Protein AF-A0A4E0QRW3-F1 (afdb_monomer_lite)

pLDDT: mean 87.13, std 15.65, range [40.41, 97.75]

Structure (mmCIF, N/CA/C/O backbone):
data_AF-A0A4E0QRW3-F1
#
_entry.id   AF-A0A4E0QRW3-F1
#
loop_
_atom_site.group_PDB
_atom_site.id
_atom_site.type_symbol
_atom_site.label_atom_id
_atom_site.label_alt_id
_atom_site.label_comp_id
_atom_site.label_asym_id
_atom_site.label_entity_id
_atom_site.label_seq_id
_atom_site.pdbx_PDB_ins_code
_atom_site.Cartn_x
_atom_site.Cartn_y
_atom_site.Cartn_z
_atom_site.occupancy
_atom_site.B_iso_or_equiv
_atom_site.auth_seq_id
_atom_site.auth_comp_id
_atom_site.auth_asym_id
_atom_site.auth_atom_id
_atom_site.pdbx_PDB_model_num
ATOM 1 N N . MET A 1 1 ? 8.058 38.079 -18.491 1.00 40.41 1 MET A N 1
ATOM 2 C CA . MET A 1 1 ? 7.361 36.826 -18.847 1.00 40.41 1 MET A CA 1
ATOM 3 C C . MET A 1 1 ? 6.954 36.165 -17.549 1.00 40.41 1 MET A C 1
ATOM 5 O O . MET A 1 1 ? 7.802 35.648 -16.835 1.00 40.41 1 MET A O 1
ATOM 9 N N . GLU A 1 2 ? 5.693 36.327 -17.175 1.00 41.03 2 GLU A N 1
ATOM 10 C CA . GLU A 1 2 ? 5.171 35.860 -15.896 1.00 41.03 2 GLU A CA 1
ATOM 11 C C . GLU A 1 2 ? 4.809 34.378 -16.040 1.00 41.03 2 GLU A C 1
ATOM 13 O O . GLU A 1 2 ? 3.926 34.009 -16.813 1.00 41.03 2 GLU A O 1
ATOM 18 N N . ILE A 1 3 ? 5.571 33.511 -15.373 1.00 44.56 3 ILE A N 1
ATOM 19 C CA . ILE A 1 3 ? 5.355 32.066 -15.409 1.00 44.56 3 ILE A CA 1
ATOM 20 C C . ILE A 1 3 ? 4.099 31.796 -14.584 1.00 44.56 3 ILE A C 1
ATOM 22 O O . ILE A 1 3 ? 4.116 31.877 -13.355 1.00 44.56 3 ILE A O 1
ATOM 26 N N . THR A 1 4 ? 2.998 31.488 -15.262 1.00 43.09 4 THR A N 1
ATOM 27 C CA . THR A 1 4 ? 1.741 31.067 -14.648 1.00 43.09 4 THR A CA 1
ATOM 28 C C . THR A 1 4 ? 1.978 29.760 -13.890 1.00 43.09 4 THR A C 1
ATOM 30 O O . THR A 1 4 ? 1.917 28.663 -14.442 1.00 43.09 4 THR A O 1
ATOM 33 N N . GLN A 1 5 ? 2.270 29.863 -12.589 1.00 44.25 5 GLN A N 1
ATOM 34 C CA . GLN A 1 5 ? 2.204 28.733 -11.669 1.00 44.25 5 GLN A CA 1
ATOM 35 C C . GLN A 1 5 ? 0.756 28.237 -11.647 1.00 44.25 5 GLN A C 1
ATOM 37 O O . GLN A 1 5 ? -0.083 28.742 -10.899 1.00 44.25 5 GLN A O 1
ATOM 42 N N . THR A 1 6 ? 0.444 27.219 -12.447 1.00 49.56 6 THR A N 1
ATOM 43 C CA . THR A 1 6 ? -0.760 26.415 -12.246 1.00 49.56 6 THR A CA 1
ATOM 44 C C . THR A 1 6 ? -0.665 25.815 -10.847 1.00 49.56 6 THR A C 1
ATOM 46 O O . THR A 1 6 ? 0.059 24.839 -10.631 1.00 49.56 6 THR A O 1
ATOM 49 N N . LYS A 1 7 ? -1.342 26.436 -9.871 1.00 45.44 7 LYS A N 1
ATOM 50 C CA . LYS A 1 7 ? -1.483 25.935 -8.501 1.00 45.44 7 LYS A CA 1
ATOM 51 C C . LYS A 1 7 ? -2.137 24.555 -8.584 1.00 45.44 7 LYS A C 1
ATOM 53 O O . LYS A 1 7 ? -3.360 24.447 -8.610 1.00 45.44 7 LYS A O 1
ATOM 58 N N . LYS A 1 8 ? -1.329 23.490 -8.673 1.00 53.25 8 LYS A N 1
ATOM 59 C CA . LYS A 1 8 ? -1.807 22.104 -8.591 1.00 53.25 8 LYS A CA 1
ATOM 60 C C . LYS A 1 8 ? -2.671 22.011 -7.333 1.00 53.25 8 LYS A C 1
ATOM 62 O O . LYS A 1 8 ? -2.195 22.345 -6.249 1.00 53.25 8 LYS A O 1
ATOM 67 N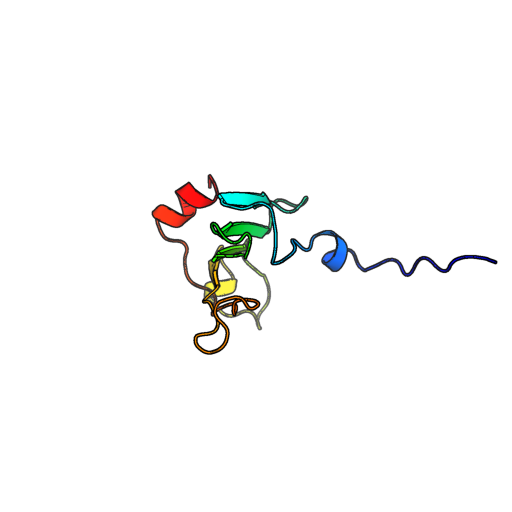 N . GLY A 1 9 ? -3.940 21.627 -7.485 1.00 51.00 9 GLY A N 1
ATOM 68 C CA . GLY A 1 9 ? -4.886 21.574 -6.369 1.00 51.00 9 GLY A CA 1
ATOM 69 C C . GLY A 1 9 ? -4.318 20.767 -5.198 1.00 51.00 9 GLY A C 1
ATOM 70 O O . GLY A 1 9 ? -3.556 19.824 -5.411 1.00 51.00 9 GLY A O 1
ATOM 71 N N . LYS A 1 10 ? -4.690 21.118 -3.959 1.00 55.47 10 LYS A N 1
ATOM 72 C CA . LYS A 1 10 ? -4.138 20.539 -2.712 1.00 55.47 10 LYS A CA 1
ATOM 73 C C . LYS A 1 10 ? -4.061 18.998 -2.716 1.00 55.47 10 LYS A C 1
ATOM 75 O O . LYS A 1 10 ? -3.140 18.430 -2.142 1.00 55.47 10 LYS A O 1
ATOM 80 N N . ARG A 1 11 ? -4.970 18.313 -3.426 1.00 53.91 11 ARG A N 1
ATOM 81 C CA . ARG A 1 11 ? -4.951 16.848 -3.621 1.00 53.91 11 ARG A CA 1
ATOM 82 C C . ARG A 1 11 ? -3.703 16.333 -4.350 1.00 53.91 11 ARG A C 1
ATOM 84 O O . ARG A 1 11 ? -3.156 15.311 -3.960 1.00 53.91 11 ARG A O 1
ATOM 91 N N . HIS A 1 12 ? -3.216 17.045 -5.366 1.00 57.22 12 HIS A N 1
ATOM 92 C CA . HIS A 1 12 ? -2.022 16.652 -6.121 1.00 57.22 12 HIS A CA 1
ATOM 93 C C . HIS A 1 12 ? -0.727 16.817 -5.315 1.00 57.22 12 HIS A C 1
ATOM 95 O O . HIS A 1 12 ? 0.232 16.093 -5.562 1.00 57.22 12 HIS A O 1
ATOM 101 N N . GLN A 1 13 ? -0.701 17.750 -4.359 1.00 60.34 13 GLN A N 1
ATOM 102 C CA . GLN A 1 13 ? 0.457 17.996 -3.492 1.00 60.34 13 GLN A CA 1
ATOM 103 C C . GLN A 1 13 ? 0.649 16.892 -2.442 1.00 60.34 13 GLN A C 1
ATOM 105 O O . GLN A 1 13 ? 1.766 16.657 -1.996 1.00 60.34 13 GLN A O 1
ATOM 110 N N . ASN A 1 14 ? -0.427 16.184 -2.088 1.00 69.94 14 ASN A N 1
ATOM 111 C CA . ASN A 1 14 ? -0.409 15.097 -1.107 1.00 69.94 14 ASN A CA 1
ATOM 112 C C . ASN A 1 14 ? -0.272 13.707 -1.750 1.00 69.94 14 ASN A C 1
ATOM 114 O O . ASN A 1 14 ? -0.382 12.698 -1.052 1.00 69.94 14 ASN A O 1
ATOM 118 N N . ARG A 1 15 ? -0.063 13.643 -3.073 1.00 81.12 15 ARG A N 1
ATOM 119 C CA . ARG A 1 15 ? 0.075 12.383 -3.804 1.00 81.12 15 ARG A CA 1
ATOM 120 C C . ARG A 1 15 ? 1.469 11.802 -3.596 1.00 81.12 15 ARG A C 1
ATOM 122 O O . ARG A 1 15 ? 2.474 12.469 -3.828 1.00 81.12 15 ARG A O 1
ATOM 129 N N . ILE A 1 16 ? 1.510 10.529 -3.230 1.00 91.31 16 ILE A N 1
ATOM 130 C CA . ILE A 1 16 ? 2.736 9.737 -3.169 1.00 91.31 16 ILE A CA 1
ATOM 131 C C . ILE A 1 16 ? 2.921 9.043 -4.532 1.00 91.31 16 ILE A C 1
ATOM 133 O O . ILE A 1 16 ? 1.939 8.489 -5.046 1.00 91.31 16 ILE A O 1
ATOM 137 N N . PRO A 1 17 ? 4.115 9.092 -5.156 1.00 93.56 17 PRO A N 1
ATOM 138 C CA . PRO A 1 17 ? 4.365 8.401 -6.421 1.00 93.56 17 PRO A CA 1
ATOM 139 C C . PRO A 1 17 ? 4.218 6.880 -6.272 1.00 93.56 17 PRO A C 1
ATOM 141 O O . PRO A 1 17 ? 4.300 6.347 -5.174 1.00 93.56 17 PRO A O 1
ATOM 144 N N . ASP A 1 18 ? 3.988 6.178 -7.381 1.00 94.31 18 ASP A N 1
ATOM 145 C CA . ASP A 1 18 ? 3.900 4.706 -7.377 1.00 94.31 18 ASP A CA 1
ATOM 146 C C . ASP A 1 18 ? 5.282 4.047 -7.419 1.00 94.31 18 ASP A C 1
ATOM 148 O O . ASP A 1 18 ? 5.394 2.857 -7.158 1.00 94.31 18 ASP A O 1
ATOM 152 N N . LYS A 1 19 ? 6.327 4.825 -7.728 1.00 95.25 19 LYS A N 1
ATOM 153 C CA . LYS A 1 19 ? 7.724 4.404 -7.667 1.00 95.25 19 LYS A CA 1
ATOM 154 C C . LYS A 1 19 ? 8.468 5.234 -6.625 1.00 95.25 19 LYS A C 1
ATOM 156 O O . LYS A 1 19 ? 8.353 6.463 -6.624 1.00 95.25 19 LYS A O 1
ATOM 161 N N . GLY A 1 20 ? 9.207 4.566 -5.753 1.00 94.56 20 GLY A N 1
ATOM 162 C CA . GLY A 1 20 ? 9.929 5.153 -4.633 1.00 94.56 20 GLY A CA 1
ATOM 163 C C . GLY A 1 20 ? 11.220 4.403 -4.332 1.00 94.56 20 GLY A C 1
ATOM 164 O O . GLY A 1 20 ? 11.703 3.613 -5.142 1.00 94.56 20 GLY A O 1
ATOM 165 N N . GLU A 1 21 ? 11.795 4.687 -3.168 1.00 96.62 21 GLU A N 1
ATOM 166 C CA . GLU A 1 21 ? 12.988 3.992 -2.695 1.00 96.62 21 GLU A CA 1
ATOM 167 C C . GLU A 1 21 ? 12.629 2.542 -2.317 1.00 96.62 21 GLU A C 1
ATOM 169 O O . GLU A 1 21 ? 11.662 2.338 -1.573 1.00 96.62 21 GLU A O 1
ATOM 174 N N . PRO A 1 22 ? 13.357 1.531 -2.820 1.00 97.06 22 PRO A N 1
ATOM 175 C CA . PRO A 1 22 ? 13.046 0.133 -2.549 1.00 97.06 22 PRO A CA 1
ATOM 176 C C . PRO A 1 22 ? 12.988 -0.225 -1.062 1.00 97.06 22 PRO A C 1
ATOM 178 O O . PRO A 1 22 ? 13.805 0.242 -0.275 1.00 97.06 22 PRO A O 1
ATOM 181 N N . ASN A 1 23 ? 12.070 -1.121 -0.689 1.00 95.31 23 ASN A N 1
ATOM 182 C CA . ASN A 1 23 ? 11.884 -1.607 0.688 1.00 95.31 23 ASN A CA 1
ATOM 183 C C . ASN A 1 23 ? 11.606 -0.505 1.726 1.00 95.31 23 ASN A C 1
ATOM 185 O O . ASN A 1 23 ? 11.882 -0.686 2.913 1.00 95.31 23 ASN A O 1
ATOM 189 N N . THR A 1 24 ? 11.055 0.632 1.299 1.00 96.62 24 THR A N 1
ATOM 190 C CA . THR A 1 24 ? 10.670 1.720 2.203 1.00 96.62 24 THR A CA 1
ATOM 191 C C . THR A 1 24 ? 9.156 1.856 2.307 1.00 96.62 24 THR A C 1
ATOM 193 O O . THR A 1 24 ? 8.404 1.445 1.420 1.00 96.62 24 THR A O 1
ATOM 196 N N . THR A 1 25 ? 8.707 2.485 3.390 1.00 97.06 25 THR A N 1
ATOM 197 C CA . THR A 1 25 ? 7.332 2.961 3.541 1.00 97.06 25 THR A CA 1
ATOM 198 C C . THR A 1 25 ? 7.354 4.480 3.606 1.00 97.06 25 THR A C 1
ATOM 200 O O . THR A 1 25 ? 8.120 5.067 4.370 1.00 97.06 25 THR A O 1
ATOM 203 N N . LYS A 1 26 ? 6.502 5.139 2.819 1.00 95.88 26 LYS A N 1
ATOM 204 C CA . LYS A 1 26 ? 6.390 6.599 2.800 1.00 95.88 26 LYS A CA 1
ATOM 205 C C . LYS A 1 26 ? 4.971 7.037 3.101 1.00 95.88 26 LYS A C 1
ATOM 207 O O . LYS A 1 26 ? 4.038 6.601 2.433 1.00 95.88 26 LYS A O 1
ATOM 212 N N . TRP A 1 27 ? 4.843 7.959 4.047 1.00 95.06 27 TRP A N 1
ATOM 213 C CA . TRP A 1 27 ? 3.604 8.650 4.382 1.00 95.06 27 TRP A CA 1
ATOM 214 C C . TRP A 1 27 ? 3.489 9.969 3.621 1.00 95.06 27 TRP A C 1
ATOM 216 O O . TRP A 1 27 ? 4.487 10.651 3.363 1.00 95.06 27 TRP A O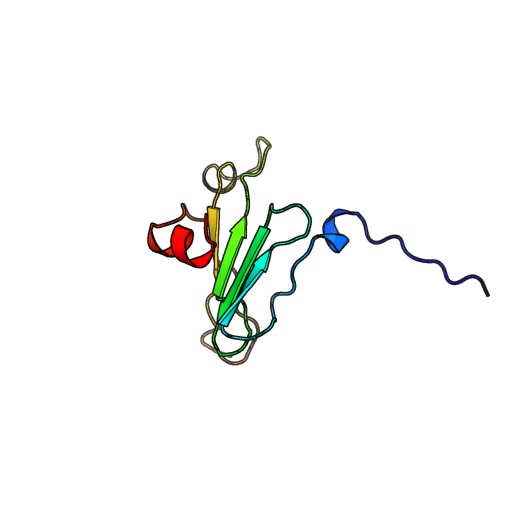 1
ATOM 226 N N . ASN A 1 28 ? 2.267 10.350 3.257 1.00 93.06 28 ASN A N 1
ATOM 227 C CA . ASN A 1 28 ? 2.011 11.703 2.784 1.00 93.06 28 ASN A CA 1
ATOM 228 C C . ASN A 1 28 ? 2.014 12.686 3.964 1.00 93.06 28 ASN A C 1
ATOM 230 O O . ASN A 1 28 ? 1.844 12.304 5.119 1.00 93.06 28 ASN A O 1
ATOM 234 N N . LYS A 1 29 ? 2.181 13.980 3.673 1.00 88.62 29 LYS A N 1
ATOM 235 C CA . LYS A 1 29 ? 2.237 15.025 4.707 1.00 88.62 29 LYS A CA 1
ATOM 236 C C . LYS A 1 29 ? 1.008 15.038 5.643 1.00 88.62 29 LYS A C 1
ATOM 238 O O . LYS A 1 29 ? 1.206 15.236 6.835 1.00 88.62 29 LYS A O 1
ATOM 243 N N . PRO A 1 30 ? -0.232 14.815 5.163 1.00 89.19 30 PRO A N 1
ATOM 244 C CA . PRO A 1 30 ? -1.399 14.692 6.042 1.00 89.19 30 PRO A CA 1
ATOM 245 C C . PRO A 1 30 ? -1.454 13.424 6.908 1.00 89.19 30 PRO A C 1
ATOM 247 O O . PRO A 1 30 ? -2.353 13.317 7.738 1.00 89.19 30 PRO A O 1
ATOM 250 N N . GLY A 1 31 ? -0.579 12.436 6.689 1.00 90.44 31 GLY A N 1
ATOM 251 C CA . GLY A 1 31 ? -0.658 11.141 7.368 1.00 90.44 31 GLY A CA 1
ATOM 252 C C . GLY A 1 31 ? -1.963 10.396 7.068 1.00 90.44 31 GLY A C 1
ATOM 253 O O . GLY A 1 31 ? -2.523 9.745 7.947 1.00 90.44 31 GLY A O 1
ATOM 254 N N . SER A 1 32 ? -2.506 10.572 5.861 1.00 91.75 32 SER A N 1
ATOM 255 C CA . SER A 1 32 ? -3.760 9.956 5.410 1.00 91.75 32 SER A CA 1
ATOM 256 C C . SER A 1 32 ? -3.547 8.823 4.418 1.00 91.75 32 SER A C 1
ATOM 258 O O . SER A 1 32 ? -4.455 8.037 4.196 1.00 91.75 32 SER A O 1
ATOM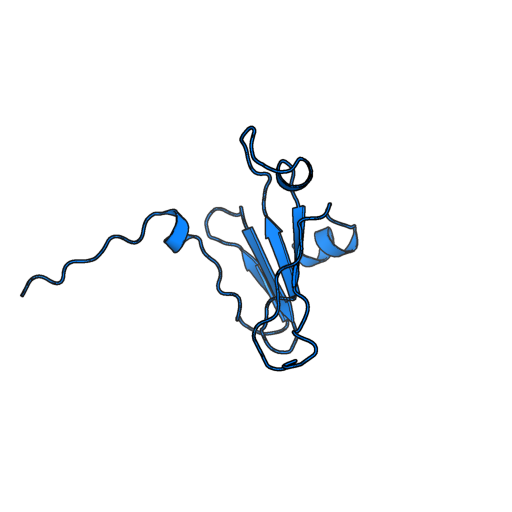 260 N N . THR A 1 33 ? -2.378 8.774 3.790 1.00 93.88 33 THR A N 1
ATOM 261 C CA . THR A 1 33 ? -2.022 7.769 2.794 1.00 93.88 33 THR A CA 1
ATOM 262 C C . THR A 1 33 ? -0.585 7.356 3.042 1.00 93.88 33 THR A C 1
ATOM 264 O O . THR A 1 33 ? 0.265 8.213 3.308 1.00 93.88 33 THR A O 1
ATOM 267 N N . ALA A 1 34 ? -0.308 6.068 2.901 1.00 96.25 34 ALA A N 1
ATOM 268 C CA . ALA A 1 34 ? 1.043 5.540 2.901 1.00 96.25 34 ALA A CA 1
ATOM 269 C C . ALA A 1 34 ? 1.232 4.556 1.755 1.00 96.25 34 ALA A C 1
ATOM 271 O O . ALA A 1 34 ? 0.309 3.836 1.390 1.00 96.25 34 ALA A O 1
ATOM 272 N N . LYS A 1 35 ? 2.441 4.503 1.202 1.00 97.19 35 LYS A N 1
ATOM 273 C CA . LYS A 1 35 ? 2.836 3.479 0.232 1.00 97.19 35 LYS A CA 1
ATOM 274 C C . LYS A 1 35 ? 4.044 2.727 0.741 1.00 97.19 35 LYS A C 1
ATOM 276 O O . LYS A 1 35 ? 5.013 3.359 1.159 1.00 97.19 35 LYS A O 1
ATOM 281 N N . LYS A 1 36 ? 3.968 1.403 0.681 1.00 97.00 36 LYS A N 1
ATOM 282 C CA . LYS A 1 36 ? 5.094 0.499 0.881 1.00 97.00 36 LYS A CA 1
ATOM 283 C C . LYS A 1 36 ? 5.610 0.064 -0.484 1.00 97.00 36 LYS A C 1
ATOM 285 O O . LYS A 1 36 ? 4.827 -0.392 -1.320 1.00 97.00 36 LYS A O 1
ATOM 290 N N . TYR A 1 37 ? 6.908 0.226 -0.692 1.00 97.12 37 TYR A N 1
ATOM 291 C CA . TYR A 1 37 ? 7.582 -0.117 -1.936 1.00 97.12 37 TYR A CA 1
ATOM 292 C C . TYR A 1 37 ? 8.310 -1.450 -1.812 1.00 97.12 37 TYR A C 1
ATOM 294 O O . TYR A 1 37 ? 8.976 -1.713 -0.808 1.00 97.12 37 TYR A O 1
ATOM 302 N N . GLY A 1 38 ? 8.194 -2.262 -2.856 1.00 94.81 38 GLY A N 1
ATOM 303 C CA . GLY A 1 38 ? 8.912 -3.514 -3.014 1.00 94.81 38 GLY A CA 1
ATOM 304 C C . GLY A 1 38 ? 10.391 -3.315 -3.316 1.00 94.81 38 GLY A C 1
ATOM 305 O O . GLY A 1 38 ? 10.923 -2.200 -3.326 1.00 94.81 38 GLY A O 1
ATOM 306 N N . LYS A 1 39 ? 11.078 -4.422 -3.591 1.00 94.75 39 LYS A N 1
ATOM 307 C CA . LYS A 1 39 ? 12.520 -4.435 -3.908 1.00 94.75 39 LYS A CA 1
ATOM 308 C C . LYS A 1 39 ? 12.862 -3.744 -5.230 1.00 94.75 39 LYS A C 1
ATOM 310 O O . LYS A 1 39 ? 13.986 -3.292 -5.413 1.00 94.75 39 LYS A O 1
ATOM 315 N N . ASP A 1 40 ? 11.906 -3.674 -6.142 1.00 92.06 40 ASP A N 1
ATOM 316 C CA . ASP A 1 40 ? 12.002 -3.005 -7.442 1.00 92.06 40 ASP A CA 1
ATOM 317 C C . ASP A 1 40 ? 11.659 -1.502 -7.370 1.00 92.06 40 ASP A C 1
ATOM 319 O O . ASP A 1 40 ? 11.724 -0.782 -8.373 1.00 92.06 40 ASP A O 1
ATOM 323 N N . GLY A 1 41 ? 11.306 -1.014 -6.175 1.00 95.12 41 GLY A N 1
ATOM 324 C CA . GLY A 1 41 ? 10.883 0.358 -5.928 1.00 95.12 41 GLY A CA 1
ATOM 325 C C . GLY A 1 41 ? 9.452 0.650 -6.372 1.00 95.12 41 GLY A C 1
ATOM 326 O O . GLY A 1 41 ? 9.002 1.781 -6.196 1.00 95.12 41 GLY A O 1
ATOM 327 N N . TRP A 1 42 ? 8.718 -0.316 -6.930 1.00 96.50 42 TRP A N 1
ATOM 328 C CA . TRP A 1 42 ? 7.296 -0.155 -7.208 1.00 96.50 42 TRP A CA 1
ATOM 329 C C . TRP A 1 42 ? 6.476 -0.326 -5.931 1.00 96.50 42 TRP A C 1
ATOM 331 O O . TRP A 1 42 ? 6.862 -1.028 -5.001 1.00 96.50 42 TRP A O 1
ATOM 341 N N . VAL A 1 43 ? 5.340 0.360 -5.855 1.00 96.81 43 VAL A N 1
ATOM 342 C CA . VAL A 1 43 ? 4.393 0.191 -4.754 1.00 96.81 43 VAL A CA 1
ATOM 343 C C . VAL A 1 43 ? 3.849 -1.240 -4.762 1.00 96.81 43 VAL A C 1
ATOM 345 O O . VAL A 1 43 ? 3.396 -1.728 -5.792 1.00 96.81 43 VAL A O 1
ATOM 348 N N . GLU A 1 44 ? 3.880 -1.892 -3.602 1.00 96.81 44 GLU A N 1
ATOM 349 C CA . GLU A 1 44 ? 3.259 -3.204 -3.373 1.00 96.81 44 GLU A CA 1
ATOM 350 C C . GLU A 1 44 ? 1.953 -3.063 -2.590 1.00 96.81 44 GLU A C 1
ATOM 352 O O . GLU A 1 44 ? 0.992 -3.795 -2.821 1.00 96.81 44 GLU A O 1
ATOM 357 N N . LYS A 1 45 ? 1.907 -2.100 -1.663 1.00 97.38 45 LYS A N 1
ATOM 358 C CA . LYS A 1 45 ? 0.738 -1.823 -0.828 1.00 97.38 45 LYS A CA 1
ATOM 359 C C . LYS A 1 45 ? 0.548 -0.330 -0.647 1.00 97.38 45 LYS A C 1
ATOM 361 O O . LYS A 1 45 ? 1.505 0.413 -0.425 1.00 97.38 45 LYS A O 1
ATOM 366 N N . GLU A 1 46 ? -0.702 0.093 -0.667 1.00 97.38 46 GLU A N 1
ATOM 367 C CA . GLU A 1 46 ? -1.111 1.460 -0.381 1.00 97.38 46 GLU A CA 1
ATOM 368 C C . GLU A 1 46 ? -2.161 1.455 0.726 1.00 97.38 46 GLU A C 1
ATOM 370 O O . GLU A 1 46 ? -3.250 0.919 0.545 1.00 97.38 46 GLU A O 1
ATOM 375 N N . PHE A 1 47 ? -1.836 2.065 1.860 1.00 96.88 47 PHE A N 1
ATOM 376 C CA . PHE A 1 47 ? -2.791 2.350 2.920 1.00 96.88 47 PHE A CA 1
ATOM 377 C C . PHE A 1 47 ? -3.476 3.685 2.663 1.00 96.88 47 PHE A C 1
ATOM 379 O O . PHE A 1 47 ? -2.807 4.667 2.329 1.00 96.88 47 PHE A O 1
ATOM 386 N N . ASN A 1 48 ? -4.783 3.742 2.898 1.00 95.12 48 ASN A N 1
ATOM 387 C CA . ASN A 1 48 ? -5.542 4.981 2.949 1.00 95.12 48 ASN A CA 1
ATOM 388 C C . ASN A 1 48 ? -6.419 5.014 4.195 1.00 95.12 48 ASN A C 1
ATOM 390 O O . ASN A 1 48 ? -7.085 4.035 4.531 1.00 95.12 48 ASN A O 1
ATOM 394 N N . LYS A 1 49 ? -6.452 6.184 4.834 1.00 93.69 49 LYS A N 1
ATOM 395 C CA . LYS A 1 49 ? -7.461 6.495 5.838 1.00 93.69 49 LYS A CA 1
ATOM 396 C C . LYS A 1 49 ? -8.845 6.503 5.206 1.00 93.69 49 LYS A C 1
ATOM 398 O O . LYS A 1 49 ? -8.988 6.915 4.052 1.00 93.69 49 LYS A O 1
ATOM 403 N N . GLY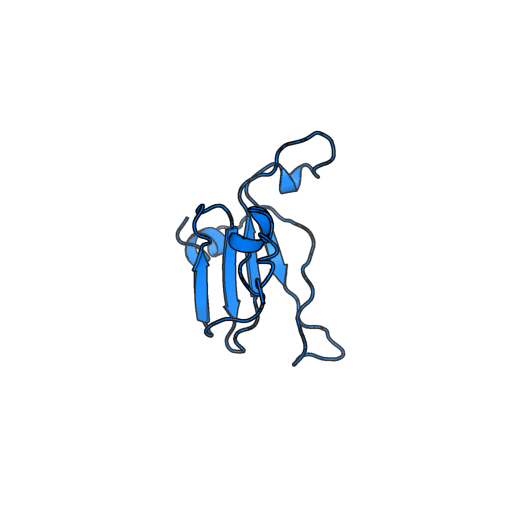 A 1 50 ? -9.837 6.111 5.997 1.00 92.62 50 GLY A N 1
ATOM 404 C CA . GLY A 1 50 ? -11.230 6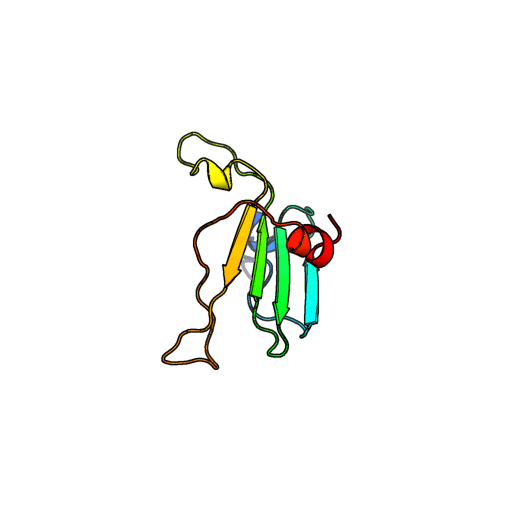.028 5.575 1.00 92.62 50 GLY A CA 1
ATOM 405 C C . GLY A 1 50 ? -11.738 7.255 4.817 1.00 92.62 50 GLY A C 1
ATOM 406 O O . GLY A 1 50 ? -11.452 8.411 5.151 1.00 92.62 50 GLY A O 1
ATOM 407 N N . HIS A 1 51 ? -12.504 6.989 3.766 1.00 89.31 51 HIS A N 1
ATOM 408 C CA . HIS A 1 51 ? -13.150 7.989 2.934 1.00 89.31 51 HIS A CA 1
ATOM 409 C C . HIS A 1 51 ? -14.577 8.276 3.421 1.00 89.31 51 HIS A C 1
ATOM 411 O O . HIS A 1 51 ? -15.223 7.462 4.068 1.00 89.31 51 HIS A O 1
ATOM 417 N N . GLN A 1 52 ? -15.088 9.468 3.123 1.00 89.88 52 GLN A N 1
ATOM 418 C CA . GLN A 1 52 ? -16.439 9.880 3.513 1.00 89.88 52 GLN A CA 1
ATOM 419 C C . GLN A 1 52 ? -17.298 10.090 2.265 1.00 89.88 52 GLN A C 1
ATOM 421 O O . GLN A 1 52 ? -16.802 10.579 1.246 1.00 89.88 52 GLN A O 1
ATOM 426 N N . GLY A 1 53 ? -18.587 9.768 2.369 1.00 88.50 53 GLY A N 1
ATOM 427 C CA . GLY A 1 53 ? -19.593 10.037 1.343 1.00 88.50 53 GLY A CA 1
ATOM 428 C C . GLY A 1 53 ? -20.368 8.803 0.889 1.00 88.50 53 GLY A C 1
ATOM 429 O O . GLY A 1 53 ? -19.882 7.675 0.936 1.00 88.50 53 GLY A O 1
ATOM 430 N N . ASP A 1 54 ? -21.577 9.040 0.390 1.00 88.69 54 ASP A N 1
ATOM 431 C CA . ASP A 1 54 ? -22.550 7.978 0.100 1.00 88.69 54 ASP A CA 1
ATOM 432 C C . ASP A 1 54 ? -22.171 7.099 -1.100 1.00 88.69 54 ASP A C 1
ATOM 434 O O . ASP A 1 54 ? -22.649 5.977 -1.227 1.00 88.69 54 ASP A O 1
ATOM 438 N N . LYS A 1 55 ? -21.295 7.598 -1.982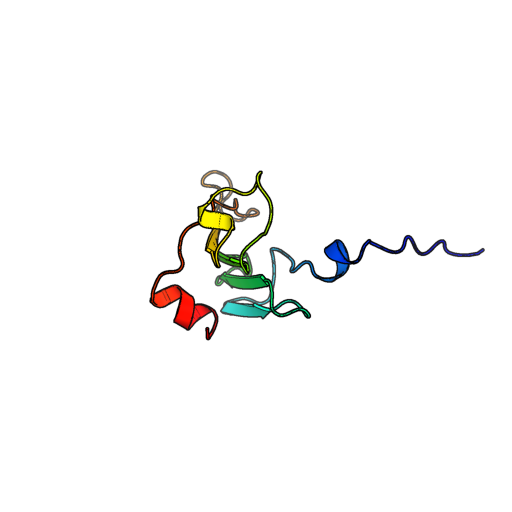 1.00 91.69 55 LYS A N 1
ATOM 439 C CA . LYS A 1 55 ? -20.813 6.878 -3.176 1.00 91.69 55 LYS A CA 1
ATOM 440 C C . LYS A 1 55 ? -19.527 6.083 -2.935 1.00 91.69 55 LYS A C 1
ATOM 442 O O . LYS A 1 55 ? -19.020 5.462 -3.864 1.00 91.69 55 LYS A O 1
ATOM 447 N N . VAL A 1 56 ? -18.969 6.159 -1.730 1.00 88.38 56 VAL A N 1
ATOM 448 C CA . VAL A 1 56 ? -17.753 5.433 -1.358 1.00 88.38 56 VAL A CA 1
ATOM 449 C C . VAL A 1 56 ? -18.136 3.986 -1.030 1.00 88.38 56 VAL A C 1
ATOM 451 O O . VAL A 1 56 ? -19.060 3.791 -0.236 1.00 88.38 56 VAL A O 1
ATOM 454 N N . PRO A 1 57 ? -17.454 2.973 -1.597 1.00 91.44 57 PRO A N 1
ATOM 455 C CA . PRO A 1 57 ? -17.652 1.580 -1.204 1.00 91.44 57 PRO A CA 1
ATOM 456 C C . PRO A 1 57 ? -17.464 1.388 0.304 1.00 91.44 57 PRO A C 1
ATOM 458 O O . PRO A 1 57 ? -16.586 2.007 0.898 1.00 91.44 57 PRO A O 1
ATOM 461 N N . ASP A 1 58 ? -18.233 0.503 0.940 1.00 92.12 58 ASP A N 1
ATOM 462 C CA . ASP A 1 58 ? -18.209 0.370 2.407 1.00 92.12 58 ASP A CA 1
ATOM 463 C C . ASP A 1 58 ? -16.822 0.034 2.973 1.00 92.12 58 ASP A C 1
ATOM 465 O O . ASP A 1 58 ? -16.447 0.531 4.035 1.00 92.12 58 ASP A O 1
ATOM 469 N N . VAL A 1 59 ? -16.025 -0.744 2.237 1.00 92.50 59 VAL A N 1
ATOM 470 C CA . VAL A 1 59 ? -14.641 -1.058 2.621 1.00 92.50 59 VAL A CA 1
ATOM 471 C C . VAL A 1 59 ? -13.748 0.185 2.595 1.00 92.50 59 VAL A C 1
ATOM 473 O O . VAL A 1 59 ? -12.884 0.331 3.452 1.00 92.50 59 VAL A O 1
ATOM 476 N N . GLU A 1 60 ? -13.984 1.107 1.664 1.00 93.31 60 GLU A N 1
ATOM 477 C CA . GLU A 1 60 ? -13.215 2.345 1.529 1.00 93.31 60 GLU A CA 1
ATOM 478 C C . GLU A 1 60 ? -13.645 3.430 2.530 1.00 93.31 60 GLU A C 1
ATOM 480 O O . GLU A 1 60 ? -12.913 4.400 2.729 1.00 93.31 60 GLU A O 1
ATOM 485 N N . LYS A 1 61 ? -14.805 3.278 3.191 1.00 94.06 61 LYS A N 1
ATOM 486 C CA . LYS A 1 61 ? -15.250 4.202 4.251 1.00 94.06 61 LYS A CA 1
ATOM 487 C C . LYS A 1 61 ? -14.382 4.124 5.506 1.00 94.06 61 LYS A C 1
ATOM 489 O O . LYS A 1 61 ? -14.238 5.113 6.222 1.00 94.06 61 LYS A O 1
ATOM 494 N N . ASN A 1 62 ? -13.795 2.957 5.751 1.00 94.81 62 ASN A N 1
ATOM 495 C CA . ASN A 1 62 ? -12.847 2.717 6.830 1.00 94.81 62 ASN A CA 1
ATOM 496 C C . ASN A 1 62 ? -11.410 2.718 6.299 1.00 94.81 62 ASN A C 1
ATOM 498 O O . ASN A 1 62 ? -11.166 2.744 5.091 1.00 94.81 62 ASN A O 1
ATOM 502 N N . ASP A 1 63 ? -10.450 2.688 7.216 1.00 95.75 63 ASP A N 1
ATOM 503 C CA . ASP A 1 63 ? -9.046 2.488 6.879 1.00 95.75 63 ASP A CA 1
ATOM 504 C C . ASP A 1 63 ? -8.874 1.181 6.097 1.00 95.75 63 ASP A C 1
ATOM 506 O O . ASP A 1 63 ? -9.350 0.124 6.517 1.00 95.75 63 ASP A O 1
ATOM 510 N N . HIS A 1 64 ? -8.209 1.256 4.947 1.00 97.00 64 HIS A N 1
ATOM 511 C CA . HIS A 1 64 ? -8.134 0.146 4.001 1.00 97.00 64 HIS A CA 1
ATOM 512 C C . HIS A 1 64 ? -6.789 0.107 3.274 1.00 97.00 64 HIS A C 1
ATOM 514 O O . HIS A 1 64 ? -6.043 1.089 3.208 1.00 97.00 64 HIS A O 1
ATOM 520 N N . ILE A 1 65 ? -6.481 -1.068 2.727 1.00 97.75 65 ILE A N 1
ATOM 521 C CA . ILE A 1 65 ? -5.291 -1.339 1.923 1.00 97.75 65 ILE A CA 1
ATOM 522 C C . ILE A 1 65 ? -5.707 -1.613 0.484 1.00 97.75 65 ILE A C 1
ATOM 524 O O . ILE A 1 65 ? -6.649 -2.362 0.242 1.00 97.75 65 ILE A O 1
ATOM 528 N N . HIS A 1 66 ? -4.950 -1.077 -0.465 1.00 97.38 66 HIS A N 1
ATOM 529 C CA . HIS A 1 66 ? -4.926 -1.560 -1.838 1.00 97.38 66 HIS A CA 1
ATOM 530 C C . HIS A 1 66 ? -3.614 -2.287 -2.090 1.00 97.38 66 HIS A C 1
ATOM 532 O O . HIS A 1 66 ? -2.536 -1.700 -1.960 1.00 97.38 66 HIS A O 1
ATOM 538 N N . ASP A 1 67 ? -3.706 -3.553 -2.482 1.00 97.31 67 ASP A N 1
ATOM 539 C CA . ASP A 1 67 ? -2.549 -4.280 -2.989 1.00 97.31 67 ASP A CA 1
ATOM 540 C C . ASP A 1 67 ? -2.277 -3.864 -4.437 1.00 97.31 67 ASP A C 1
ATOM 542 O O . ASP A 1 67 ? -3.191 -3.563 -5.209 1.00 97.31 67 ASP A O 1
ATOM 546 N N . TRP A 1 68 ? -1.010 -3.864 -4.821 1.00 96.56 68 TRP A N 1
ATOM 547 C CA . TRP A 1 68 ? -0.569 -3.552 -6.170 1.00 96.56 68 TRP A CA 1
ATOM 548 C C . TRP A 1 68 ? 0.063 -4.797 -6.769 1.00 96.56 68 TRP A C 1
ATOM 550 O O . TRP A 1 68 ? 1.090 -5.283 -6.304 1.00 96.56 68 TRP A O 1
ATOM 560 N N . LYS A 1 69 ? -0.591 -5.347 -7.793 1.00 94.06 69 LYS A N 1
ATOM 561 C CA . LYS A 1 69 ? -0.139 -6.575 -8.448 1.00 94.06 69 LYS A CA 1
ATOM 562 C C . LYS A 1 69 ? 0.668 -6.235 -9.699 1.00 94.06 69 LYS A C 1
ATOM 564 O O . LYS A 1 69 ? 0.189 -5.423 -10.497 1.00 94.06 69 LYS A O 1
ATOM 569 N N . PRO A 1 70 ? 1.849 -6.843 -9.908 1.00 91.69 70 PRO A N 1
ATOM 570 C CA . PRO A 1 70 ? 2.573 -6.724 -11.169 1.00 91.69 70 PRO A CA 1
ATOM 571 C C . PRO A 1 70 ? 1.680 -7.114 -12.348 1.00 91.69 70 PRO A C 1
ATOM 573 O O . PRO A 1 70 ? 0.836 -8.006 -12.230 1.00 91.69 70 PRO A O 1
ATOM 576 N N . ASN A 1 71 ? 1.857 -6.451 -13.490 1.00 87.88 71 ASN A N 1
ATOM 577 C CA . ASN A 1 71 ? 1.183 -6.872 -14.711 1.00 87.88 71 ASN A CA 1
ATOM 578 C C . ASN A 1 71 ? 1.820 -8.194 -15.182 1.00 87.88 71 ASN A C 1
ATOM 580 O O . ASN A 1 71 ? 3.020 -8.202 -15.447 1.00 87.88 71 ASN A O 1
ATOM 584 N N . PRO A 1 72 ? 1.064 -9.298 -15.322 1.00 88.56 72 PRO A N 1
ATOM 585 C CA . PRO A 1 72 ? 1.634 -10.595 -15.691 1.00 88.56 72 PRO A CA 1
ATOM 586 C C . PRO A 1 72 ? 2.284 -10.610 -17.082 1.00 88.56 72 PRO A C 1
ATOM 588 O O . PRO A 1 72 ? 3.149 -11.442 -17.335 1.00 88.56 72 PRO A O 1
ATOM 591 N N . HIS A 1 73 ? 1.898 -9.696 -17.976 1.00 89.12 73 HIS A N 1
ATOM 592 C CA . HIS A 1 73 ? 2.480 -9.580 -19.316 1.00 89.12 73 HIS A CA 1
ATOM 593 C C . HIS A 1 73 ? 3.685 -8.631 -19.375 1.00 89.12 73 HIS A C 1
ATOM 595 O O . HIS A 1 73 ? 4.473 -8.713 -20.310 1.00 89.12 73 HIS A O 1
ATOM 601 N N . HIS A 1 74 ? 3.821 -7.745 -18.385 1.00 87.12 74 HIS A N 1
ATOM 602 C CA . HIS A 1 74 ? 4.895 -6.755 -18.272 1.00 87.12 74 HIS A CA 1
ATOM 603 C C . HIS A 1 74 ? 5.285 -6.596 -16.795 1.00 87.12 74 HIS A C 1
ATOM 605 O O . HIS A 1 74 ? 4.916 -5.592 -16.170 1.00 87.12 74 HIS A O 1
ATOM 611 N N . PRO A 1 75 ? 5.956 -7.600 -16.199 1.00 83.69 75 PRO A N 1
ATOM 612 C CA . PRO A 1 75 ? 6.240 -7.631 -14.764 1.00 83.69 75 PRO A CA 1
ATOM 613 C C . PRO A 1 75 ? 7.179 -6.506 -14.309 1.00 83.69 75 PRO A C 1
ATOM 615 O O . PRO A 1 75 ? 7.100 -6.074 -13.165 1.00 83.69 75 PRO A O 1
ATOM 618 N N . GLU A 1 76 ? 8.021 -5.987 -15.202 1.00 86.06 76 GLU A N 1
ATOM 619 C CA . GLU A 1 76 ? 8.871 -4.810 -14.988 1.00 86.06 76 GLU A CA 1
ATOM 620 C C . GLU A 1 76 ? 8.104 -3.473 -15.029 1.00 86.06 76 GLU A C 1
ATOM 622 O O . GLU A 1 76 ? 8.617 -2.422 -14.619 1.00 86.06 76 GLU A O 1
ATOM 627 N N . GLY A 1 77 ? 6.878 -3.506 -15.554 1.00 87.31 77 GLY A N 1
ATOM 628 C CA . GLY A 1 77 ? 6.011 -2.355 -15.737 1.00 87.31 77 GLY A CA 1
ATOM 629 C C . GLY A 1 77 ? 5.339 -1.880 -14.449 1.00 87.31 77 GLY A C 1
ATOM 630 O O . GLY A 1 77 ? 5.482 -2.449 -13.370 1.00 87.31 77 GLY A O 1
ATOM 631 N N . ARG A 1 78 ? 4.563 -0.798 -14.569 1.00 92.00 78 ARG A N 1
ATOM 632 C CA . ARG A 1 78 ? 3.795 -0.258 -13.442 1.00 92.00 78 ARG A CA 1
ATOM 633 C C . ARG A 1 78 ? 2.769 -1.303 -12.968 1.00 92.00 78 ARG A C 1
ATOM 635 O O . ARG A 1 78 ? 1.963 -1.746 -13.792 1.00 92.00 78 ARG A O 1
ATOM 642 N N . PRO A 1 79 ? 2.739 -1.653 -11.670 1.00 94.56 79 PRO A N 1
ATOM 643 C CA . PRO A 1 79 ? 1.744 -2.578 -11.151 1.00 94.56 79 PRO A CA 1
ATOM 644 C C . PRO A 1 79 ? 0.339 -1.971 -11.194 1.00 94.56 79 PRO A C 1
ATOM 646 O O . PRO A 1 79 ? 0.150 -0.755 -11.287 1.00 94.56 79 PRO A O 1
ATOM 649 N N . THR A 1 80 ? -0.665 -2.836 -11.102 1.00 95.31 80 THR A N 1
ATOM 650 C CA . THR A 1 80 ? -2.077 -2.462 -11.109 1.00 95.31 80 THR A CA 1
ATOM 651 C C . THR A 1 80 ? -2.640 -2.502 -9.695 1.00 95.31 80 THR A C 1
ATOM 653 O O . THR A 1 80 ? -2.640 -3.546 -9.035 1.00 95.31 80 THR A O 1
ATOM 656 N N . ARG A 1 81 ? -3.161 -1.359 -9.252 1.00 95.75 81 ARG A N 1
ATOM 657 C CA . ARG A 1 81 ? -3.875 -1.207 -7.983 1.00 95.75 81 ARG A CA 1
ATOM 658 C C . ARG A 1 81 ? -5.141 -2.061 -7.982 1.00 95.75 81 ARG A C 1
ATOM 660 O O . ARG A 1 81 ? -5.962 -1.936 -8.886 1.00 95.75 81 ARG A O 1
ATOM 667 N N . GLN A 1 82 ? -5.279 -2.918 -6.981 1.00 96.19 82 GLN A N 1
ATOM 668 C CA . GLN A 1 82 ? -6.466 -3.742 -6.764 1.00 96.19 82 GLN A CA 1
ATOM 669 C C . GLN A 1 82 ? -7.528 -2.968 -5.977 1.00 96.19 82 GLN A C 1
ATOM 671 O O . GLN A 1 82 ? -7.285 -1.841 -5.547 1.00 96.19 82 GLN A O 1
ATOM 676 N N . GLU A 1 83 ? -8.707 -3.556 -5.795 1.00 95.06 83 GLU A N 1
ATOM 677 C CA . GLU A 1 83 ? -9.751 -3.007 -4.926 1.00 95.06 83 GLU A CA 1
ATOM 678 C C . GLU A 1 83 ? -9.298 -2.915 -3.464 1.00 95.06 83 GLU A C 1
ATOM 680 O O . GLU A 1 83 ? -8.334 -3.562 -3.042 1.00 95.06 83 GLU A O 1
ATOM 685 N N . GLY A 1 84 ? -9.979 -2.059 -2.704 1.00 95.62 84 GLY A N 1
ATOM 686 C CA . GLY A 1 84 ? -9.689 -1.856 -1.293 1.00 95.62 84 GLY A CA 1
ATOM 687 C C . GLY A 1 84 ? -10.090 -3.079 -0.480 1.00 95.62 84 GLY A C 1
ATOM 688 O O . GLY A 1 84 ? -11.140 -3.676 -0.711 1.00 95.62 84 GLY A O 1
ATOM 689 N N . ARG A 1 85 ? -9.269 -3.434 0.506 1.00 96.69 85 ARG A N 1
ATOM 690 C CA . ARG A 1 85 ? -9.569 -4.472 1.494 1.00 96.69 85 ARG A CA 1
ATOM 691 C C . ARG A 1 85 ? -9.269 -3.998 2.906 1.00 96.69 85 ARG A C 1
ATOM 693 O O . ARG A 1 85 ? -8.469 -3.087 3.121 1.00 96.69 85 ARG A O 1
ATOM 700 N N . ILE A 1 86 ? -9.867 -4.681 3.874 1.00 96.38 86 ILE A N 1
ATOM 701 C CA . ILE A 1 86 ? -9.586 -4.460 5.293 1.00 96.38 86 ILE A CA 1
ATOM 702 C C . ILE A 1 86 ? -8.093 -4.765 5.565 1.00 96.38 86 ILE A C 1
ATOM 704 O O . ILE A 1 86 ? -7.564 -5.756 5.035 1.00 96.38 86 ILE A O 1
ATOM 708 N N . PRO A 1 87 ? -7.389 -3.936 6.361 1.00 95.88 87 PRO A N 1
ATOM 709 C CA . PRO A 1 87 ? -6.011 -4.199 6.750 1.00 95.88 87 PRO A CA 1
ATOM 710 C C . PRO A 1 87 ? -5.889 -5.499 7.553 1.00 95.88 87 PRO A C 1
ATOM 712 O O . PRO A 1 87 ? -6.710 -5.823 8.409 1.00 95.88 87 PRO A O 1
ATOM 715 N N . THR A 1 88 ? -4.828 -6.251 7.289 1.00 95.75 88 THR A N 1
ATOM 716 C CA . THR A 1 88 ? -4.474 -7.473 8.020 1.00 95.75 88 THR A CA 1
ATOM 717 C C . THR A 1 88 ? -3.410 -7.180 9.076 1.00 95.75 88 THR A C 1
ATOM 719 O O . THR A 1 88 ? -2.731 -6.158 9.010 1.00 95.75 88 THR A O 1
ATOM 722 N N . LYS A 1 89 ? -3.193 -8.094 10.036 1.00 94.88 89 LYS A N 1
ATOM 723 C CA . LYS A 1 89 ? -2.136 -7.948 11.064 1.00 94.88 89 LYS A CA 1
ATOM 724 C C . LYS A 1 89 ? -0.748 -7.608 10.477 1.00 94.88 89 LYS A C 1
ATOM 726 O O . LYS A 1 89 ? -0.109 -6.699 11.002 1.00 94.88 89 LYS A O 1
ATOM 731 N N . PRO A 1 90 ? -0.275 -8.267 9.397 1.00 94.56 90 PRO A N 1
ATOM 732 C CA . PRO A 1 90 ? 0.961 -7.866 8.724 1.00 94.56 90 PRO A CA 1
ATOM 733 C C . PRO A 1 90 ? 0.966 -6.427 8.196 1.00 94.56 90 PRO A C 1
ATOM 735 O O . PRO A 1 90 ? 2.012 -5.787 8.217 1.00 94.56 90 PRO A O 1
ATOM 738 N N . ASP A 1 91 ? -0.176 -5.900 7.747 1.00 94.62 91 ASP A N 1
ATOM 739 C CA . ASP A 1 91 ? -0.252 -4.539 7.207 1.00 94.62 91 ASP A CA 1
ATOM 740 C C . ASP A 1 91 ? -0.030 -3.487 8.302 1.00 94.62 91 ASP A C 1
ATOM 742 O O . ASP A 1 91 ? 0.686 -2.515 8.077 1.00 94.62 91 ASP A O 1
ATOM 746 N N . TYR A 1 92 ? -0.547 -3.710 9.514 1.00 91.81 92 TYR A N 1
ATOM 747 C CA . TYR A 1 92 ? -0.276 -2.815 10.646 1.00 91.81 92 TYR A CA 1
ATOM 748 C C . TYR A 1 92 ? 1.225 -2.711 10.944 1.00 91.81 92 TYR A C 1
ATOM 750 O O . TYR A 1 92 ? 1.745 -1.622 11.169 1.00 91.81 92 TYR A O 1
ATOM 758 N N . LYS A 1 93 ? 1.955 -3.829 10.838 1.00 91.94 93 LYS A N 1
ATOM 759 C CA . LYS A 1 93 ? 3.418 -3.837 10.965 1.00 91.94 93 LYS A CA 1
ATOM 760 C C . LYS A 1 93 ? 4.105 -3.109 9.805 1.00 91.94 93 LYS A C 1
ATOM 762 O O . LYS A 1 93 ? 5.051 -2.363 10.032 1.00 91.94 93 LYS A O 1
ATOM 767 N N . ASP A 1 94 ? 3.634 -3.320 8.578 1.00 90.56 94 ASP A N 1
ATOM 768 C CA . ASP A 1 94 ? 4.196 -2.713 7.364 1.00 90.56 94 ASP A CA 1
ATOM 769 C C . ASP A 1 94 ? 4.103 -1.179 7.352 1.00 90.56 94 ASP A C 1
ATOM 771 O O . ASP A 1 94 ? 4.965 -0.503 6.780 1.00 90.56 94 ASP A O 1
ATOM 775 N N . PHE A 1 95 ? 3.062 -0.639 7.987 1.00 91.88 95 PHE A N 1
ATOM 776 C CA . PHE A 1 95 ? 2.789 0.795 8.046 1.00 91.88 95 PHE A CA 1
ATOM 777 C C . PHE A 1 95 ? 3.064 1.428 9.415 1.00 91.88 95 PHE A C 1
ATOM 779 O O . PHE A 1 95 ? 2.975 2.650 9.528 1.00 91.88 95 PHE A O 1
ATOM 786 N N . ASN A 1 96 ? 3.470 0.630 10.409 1.00 89.00 96 ASN A N 1
ATOM 787 C CA . ASN A 1 96 ? 3.677 1.053 11.796 1.00 89.00 96 ASN A CA 1
ATOM 788 C C . ASN A 1 96 ? 2.445 1.783 12.368 1.00 89.00 96 ASN A C 1
ATOM 790 O O . ASN A 1 96 ? 2.552 2.900 12.881 1.00 89.00 96 ASN A O 1
ATOM 794 N N . LEU A 1 97 ? 1.284 1.150 12.178 1.00 84.06 97 LEU A N 1
ATOM 795 C CA . LEU A 1 97 ? -0.047 1.589 12.605 1.00 84.06 97 LEU A CA 1
ATOM 796 C C . LEU A 1 97 ? -0.436 1.006 13.965 1.00 84.06 97 LEU A C 1
ATOM 798 O O . LEU A 1 97 ? -0.011 -0.136 14.257 1.00 84.06 97 LEU A O 1
#

Radius of gyration: 15.24 Å; chains: 1; bounding box: 36×47×32 Å

Organism: NCBI:txid1003181

Secondary structure (DSSP, 8-state):
---------HHHHTPPPSB-STT-EEE-TTSSEEEEE-TTSBEEEEEEPPP-STTS-HHHHSSEEEEEEPBTTBTTSPPEEEEEEPPPHHHHHHHT-

Foldseek 3Di:
DDPPPPPPPPVVQQDDDQFADAQDKDHGPVNAKIFGHHRLRGTQKMWGAADDDDPDDPLNNHTWMWGWAQDPVCNNDHTDTDDTDDDDPVNCVRNVD

Sequence (97 aa):
MEITQTKKGKRHQNRIPDKGEPNTTKWNKPGSTAKKYGKDGWVEKEFNKGHQGDKVPDVEKNDHIHDWKPNPHHPEGRPTRQEGRIPTKPDYKDFNL